Protein AF-A0A2V6EQ02-F1 (afdb_monomer_lite)

pLDDT: mean 80.12, 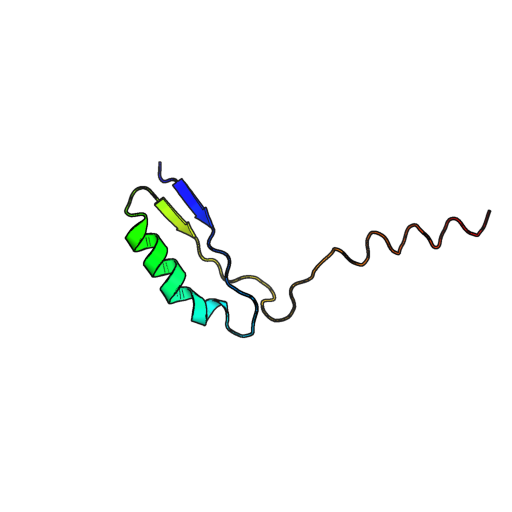std 18.99, range [44.06, 98.44]

Foldseek 3Di:
DAAEAEDDFDADDCSLVVCVVVLVVVDVVVDDSYDYDRDDDPPSVDPPPVPPPPPVVPPVVVPPD

Secondary structure (DSSP, 8-state):
-PEEEE--PPSSTTHHHHHHHHHHHHHHHH-TTEEEE-PPPTTTTS---TTSTTTTTTTTTTT--

Sequence (65 aa):
MKTQVLFVQGGGKNAHEEDQKLAASLQAALGSDYNVLFPRMPKESDPELEMENRYRSKDRQTRRG

Structure (mmCIF, N/CA/C/O backbone):
data_AF-A0A2V6EQ02-F1
#
_entry.id   AF-A0A2V6EQ02-F1
#
loop_
_atom_site.group_PDB
_atom_site.id
_atom_site.type_symbol
_atom_site.label_atom_id
_atom_site.label_alt_id
_atom_site.label_comp_id
_atom_site.label_asym_id
_atom_site.label_entity_id
_atom_site.label_seq_id
_atom_site.pdbx_PDB_ins_code
_atom_site.Cartn_x
_atom_site.Cartn_y
_atom_site.Cartn_z
_atom_site.occupancy
_atom_site.B_iso_or_equiv
_atom_site.auth_seq_id
_atom_site.auth_comp_id
_atom_site.auth_asym_id
_atom_site.auth_atom_id
_atom_site.pdbx_PDB_model_num
ATOM 1 N N . MET A 1 1 ? -11.769 -6.958 15.358 1.00 85.12 1 MET A N 1
ATOM 2 C CA . MET A 1 1 ? -11.028 -7.485 14.188 1.00 85.12 1 MET A CA 1
ATOM 3 C C . MET A 1 1 ? -10.629 -6.297 13.332 1.00 85.12 1 MET A C 1
ATOM 5 O O . MET A 1 1 ? -11.430 -5.376 13.263 1.00 85.12 1 MET A O 1
ATOM 9 N N . LYS A 1 2 ? -9.424 -6.276 12.751 1.00 93.19 2 LYS A N 1
ATOM 10 C CA . LYS A 1 2 ? -8.995 -5.175 11.871 1.00 93.19 2 LYS A CA 1
ATOM 11 C C . LYS A 1 2 ? -9.417 -5.447 10.431 1.00 93.19 2 LYS A C 1
ATOM 13 O O . LYS A 1 2 ? -9.334 -6.594 9.989 1.00 93.19 2 LYS A O 1
ATOM 18 N N . THR A 1 3 ? -9.817 -4.411 9.704 1.00 97.94 3 THR A N 1
ATOM 19 C CA . THR A 1 3 ? -10.101 -4.508 8.268 1.00 97.94 3 THR A CA 1
ATOM 20 C C . THR A 1 3 ? -8.788 -4.650 7.506 1.00 97.94 3 THR A C 1
ATOM 22 O O . THR A 1 3 ? -7.866 -3.859 7.694 1.00 97.94 3 THR A O 1
ATOM 25 N N . GLN A 1 4 ? -8.676 -5.669 6.657 1.00 97.94 4 GLN A N 1
ATOM 26 C CA . GLN A 1 4 ? -7.477 -5.877 5.846 1.00 97.94 4 GLN A CA 1
ATOM 27 C C . GLN A 1 4 ? -7.571 -5.080 4.547 1.00 97.94 4 GLN A C 1
ATOM 29 O O . GLN A 1 4 ? -8.593 -5.125 3.864 1.00 97.94 4 GLN A O 1
ATOM 34 N N . VAL A 1 5 ? -6.495 -4.375 4.204 1.00 97.56 5 VAL A N 1
ATOM 35 C CA . VAL A 1 5 ? -6.361 -3.617 2.956 1.00 97.56 5 VAL A CA 1
ATOM 36 C C . VAL A 1 5 ? -5.124 -4.128 2.242 1.00 97.56 5 VAL A C 1
ATOM 38 O O . VAL A 1 5 ? -4.036 -4.071 2.800 1.00 97.56 5 VAL A O 1
ATOM 41 N N . LEU A 1 6 ? -5.275 -4.635 1.023 1.00 97.06 6 LEU A N 1
ATOM 42 C CA . LEU A 1 6 ? -4.136 -5.010 0.193 1.00 97.06 6 LEU A CA 1
ATOM 43 C C . LEU A 1 6 ? -3.708 -3.801 -0.638 1.00 97.06 6 LEU A C 1
ATOM 45 O O . LEU A 1 6 ? -4.485 -3.306 -1.453 1.00 97.06 6 LEU A O 1
ATOM 49 N N . PHE A 1 7 ? -2.479 -3.340 -0.435 1.00 96.06 7 PHE A N 1
ATOM 50 C CA . PHE A 1 7 ? -1.857 -2.333 -1.280 1.00 96.06 7 PHE A CA 1
ATOM 51 C C . PHE A 1 7 ? -1.142 -3.030 -2.442 1.00 96.06 7 PHE A C 1
ATOM 53 O O . PHE A 1 7 ? -0.293 -3.893 -2.219 1.00 96.06 7 PHE A O 1
ATOM 60 N N . VAL A 1 8 ? -1.481 -2.663 -3.677 1.00 92.75 8 VAL A N 1
ATOM 61 C CA . VAL A 1 8 ? -0.844 -3.189 -4.891 1.00 92.75 8 VAL A CA 1
ATOM 62 C C . VAL A 1 8 ? 0.076 -2.108 -5.444 1.00 92.75 8 VAL A C 1
ATOM 64 O O . VAL A 1 8 ? -0.392 -1.012 -5.747 1.00 92.75 8 VAL A O 1
ATOM 67 N N . GLN A 1 9 ? 1.371 -2.414 -5.540 1.00 91.31 9 GLN A N 1
ATOM 68 C CA . GLN A 1 9 ? 2.369 -1.515 -6.127 1.00 91.31 9 GLN A CA 1
ATOM 69 C C . GLN A 1 9 ? 2.061 -1.175 -7.592 1.00 91.31 9 GLN A C 1
ATOM 71 O O . GLN A 1 9 ? 1.409 -1.947 -8.303 1.00 91.31 9 GLN A O 1
ATOM 76 N N . GLY A 1 10 ? 2.573 -0.035 -8.047 1.00 87.69 10 GLY A N 1
ATOM 77 C CA . GLY A 1 10 ? 2.582 0.374 -9.442 1.00 87.69 10 GLY A CA 1
ATOM 78 C C . GLY A 1 10 ? 3.402 -0.562 -10.336 1.00 87.69 10 GLY A C 1
ATOM 79 O O . GLY A 1 10 ? 4.068 -1.496 -9.890 1.00 87.69 10 GLY A O 1
ATOM 80 N N . GLY A 1 11 ? 3.337 -0.323 -11.644 1.00 83.25 11 GLY A N 1
ATOM 81 C CA . GLY A 1 11 ? 4.147 -1.053 -12.616 1.00 83.25 11 GLY A CA 1
ATOM 82 C C . GLY A 1 11 ? 5.540 -0.445 -12.750 1.00 83.25 11 GLY A C 1
ATOM 83 O O . GLY A 1 11 ? 5.678 0.773 -12.811 1.00 83.25 11 GLY A O 1
ATOM 84 N N . GLY A 1 12 ? 6.566 -1.287 -12.857 1.00 80.19 12 GLY A N 1
ATOM 85 C CA . GLY A 1 12 ? 7.934 -0.838 -13.098 1.00 80.19 12 GLY A CA 1
ATOM 86 C C . GLY A 1 12 ? 8.969 -1.636 -12.321 1.00 80.19 12 GLY A C 1
ATOM 87 O O . GLY A 1 12 ? 8.666 -2.353 -11.367 1.00 80.19 12 GLY A O 1
ATOM 88 N N . LYS A 1 13 ? 10.228 -1.505 -12.740 1.00 81.19 13 LYS A N 1
ATOM 89 C CA . LYS A 1 13 ? 11.353 -2.085 -12.007 1.00 81.19 13 LYS A CA 1
ATOM 90 C C . LYS A 1 13 ? 11.466 -1.389 -10.647 1.00 81.19 13 LYS A C 1
ATOM 92 O O . LYS A 1 13 ? 11.536 -0.170 -10.614 1.00 81.19 13 LYS A O 1
ATOM 97 N N . ASN A 1 14 ? 11.552 -2.168 -9.568 1.00 86.88 14 ASN A N 1
ATOM 98 C CA . ASN A 1 14 ? 11.630 -1.686 -8.180 1.00 86.88 14 ASN A CA 1
ATOM 99 C C . ASN A 1 14 ? 10.368 -0.961 -7.670 1.00 86.88 14 ASN A C 1
AT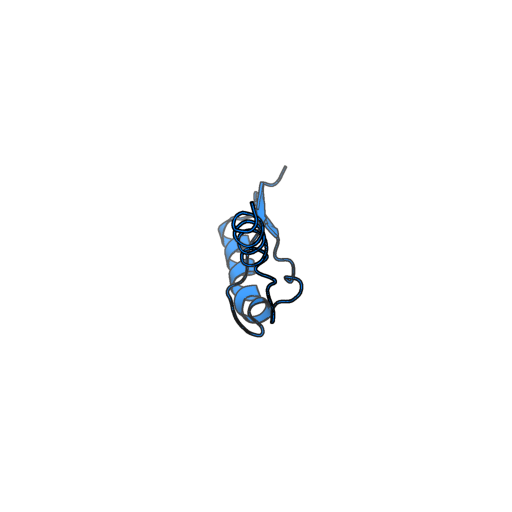OM 101 O O . ASN A 1 14 ? 10.444 -0.233 -6.681 1.00 86.88 14 ASN A O 1
ATOM 105 N N . ALA A 1 15 ? 9.205 -1.158 -8.304 1.00 90.19 15 ALA A N 1
ATOM 106 C CA . ALA A 1 15 ? 7.964 -0.511 -7.869 1.00 90.19 15 ALA A CA 1
ATOM 107 C C . ALA A 1 15 ? 7.617 -0.814 -6.400 1.00 90.19 15 ALA A C 1
ATOM 109 O O . ALA A 1 15 ? 7.041 0.018 -5.708 1.00 90.19 15 ALA A O 1
ATOM 110 N N . HIS A 1 16 ? 8.022 -1.979 -5.891 1.00 91.94 16 HIS A N 1
ATOM 111 C CA . HIS A 1 16 ? 7.849 -2.318 -4.484 1.00 91.94 16 HIS A CA 1
ATOM 112 C C . HIS A 1 16 ? 8.612 -1.381 -3.541 1.00 91.94 16 HIS A C 1
ATOM 114 O O . HIS A 1 16 ? 8.049 -0.883 -2.568 1.00 91.94 16 HIS A O 1
ATOM 120 N N . GLU A 1 17 ? 9.894 -1.132 -3.816 1.00 93.69 17 GLU A N 1
ATOM 121 C CA . GLU A 1 17 ? 10.710 -0.216 -3.020 1.00 93.69 17 GLU A CA 1
ATOM 122 C C . GLU A 1 17 ? 10.218 1.226 -3.131 1.00 93.69 17 GLU A C 1
ATOM 124 O O . GLU A 1 17 ? 10.199 1.951 -2.134 1.00 93.69 17 GLU A O 1
ATOM 129 N N . GLU A 1 18 ? 9.821 1.642 -4.334 1.00 93.88 18 GLU A N 1
ATOM 130 C CA . GLU A 1 18 ? 9.322 2.995 -4.584 1.00 93.88 18 GLU A CA 1
ATOM 131 C C . GLU A 1 18 ? 8.011 3.254 -3.825 1.00 93.88 18 GLU A C 1
ATOM 133 O O . GLU A 1 18 ? 7.867 4.293 -3.171 1.00 93.88 18 GLU A O 1
ATOM 138 N N . ASP A 1 19 ? 7.109 2.270 -3.796 1.00 95.81 19 ASP A N 1
ATOM 139 C CA . ASP A 1 19 ? 5.789 2.410 -3.180 1.00 95.81 19 ASP A CA 1
ATOM 140 C C . ASP A 1 19 ? 5.747 2.085 -1.681 1.00 95.81 19 ASP A C 1
ATOM 142 O O . ASP A 1 19 ? 4.742 2.350 -1.015 1.00 95.81 19 ASP A O 1
ATOM 146 N N . GLN A 1 20 ? 6.836 1.585 -1.090 1.00 96.06 20 GLN A N 1
ATOM 147 C CA . GLN A 1 20 ? 6.880 1.231 0.334 1.00 96.06 20 GLN A CA 1
ATOM 148 C C . GLN A 1 20 ? 6.482 2.399 1.250 1.00 96.06 20 GLN A C 1
ATOM 150 O O . GLN A 1 20 ? 5.746 2.226 2.228 1.00 96.06 20 GLN A O 1
ATOM 155 N N . LYS A 1 21 ? 6.940 3.615 0.930 1.00 97.12 21 LYS A N 1
ATOM 156 C CA . LYS A 1 21 ? 6.602 4.827 1.697 1.00 97.12 21 LYS A CA 1
ATOM 157 C C . LYS A 1 21 ? 5.129 5.207 1.552 1.00 97.12 21 LYS A C 1
ATOM 159 O O . LYS A 1 21 ? 4.537 5.734 2.497 1.00 97.12 21 LYS A O 1
ATOM 164 N N . LEU A 1 22 ? 4.539 4.931 0.392 1.00 97.19 22 LEU A N 1
ATOM 165 C CA . LEU A 1 22 ? 3.133 5.200 0.119 1.00 97.19 22 LEU A CA 1
ATOM 166 C C . LEU A 1 22 ? 2.236 4.224 0.890 1.00 97.19 22 LEU A C 1
ATOM 168 O O . LEU A 1 22 ? 1.310 4.665 1.570 1.00 97.19 22 LEU A O 1
ATOM 172 N N . ALA A 1 23 ? 2.573 2.931 0.894 1.00 97.38 23 ALA A N 1
ATOM 173 C CA . ALA A 1 23 ? 1.887 1.926 1.704 1.00 97.38 23 ALA A CA 1
ATOM 174 C C . ALA A 1 23 ? 1.942 2.261 3.210 1.00 97.38 23 ALA A C 1
ATOM 176 O O . ALA A 1 23 ? 0.925 2.194 3.906 1.00 97.38 23 ALA A O 1
ATOM 177 N N . ALA A 1 24 ? 3.101 2.705 3.712 1.00 97.88 24 ALA A N 1
ATOM 178 C CA . ALA A 1 24 ? 3.249 3.139 5.103 1.00 97.88 24 ALA A CA 1
ATOM 179 C C . ALA A 1 24 ? 2.417 4.396 5.425 1.00 97.88 24 ALA A C 1
ATOM 181 O O . ALA A 1 24 ? 1.777 4.468 6.476 1.00 97.88 24 ALA A O 1
ATOM 182 N N . SER A 1 25 ? 2.378 5.367 4.508 1.00 98.25 25 SER A N 1
ATOM 183 C CA . SER A 1 25 ? 1.560 6.579 4.661 1.00 98.25 25 SER A CA 1
ATOM 184 C C . SER A 1 25 ? 0.065 6.254 4.686 1.00 98.25 25 SER A C 1
ATOM 186 O O . SER A 1 25 ? -0.675 6.822 5.489 1.00 98.25 25 SER A O 1
ATOM 188 N N . LEU A 1 26 ? -0.379 5.288 3.875 1.00 98.25 26 LEU A N 1
ATOM 189 C CA . LEU A 1 26 ? -1.758 4.802 3.898 1.00 98.25 26 LEU A CA 1
ATOM 190 C C . LEU A 1 26 ? -2.105 4.142 5.240 1.00 98.25 26 LEU A C 1
ATOM 192 O O . LEU A 1 26 ? -3.162 4.428 5.799 1.00 98.25 26 LEU A O 1
ATOM 196 N N . GLN A 1 27 ? -1.217 3.309 5.792 1.00 98.31 27 GLN A N 1
ATOM 197 C CA . GLN A 1 27 ? -1.419 2.712 7.118 1.00 98.31 27 GLN A CA 1
ATOM 198 C C . GLN A 1 27 ? -1.563 3.781 8.210 1.00 98.31 27 GLN A C 1
ATOM 200 O O . GLN A 1 27 ? -2.410 3.640 9.094 1.00 98.31 27 GLN A O 1
ATOM 205 N N . ALA A 1 28 ? -0.763 4.849 8.149 1.00 98.44 28 ALA A N 1
ATOM 206 C CA . ALA A 1 28 ? -0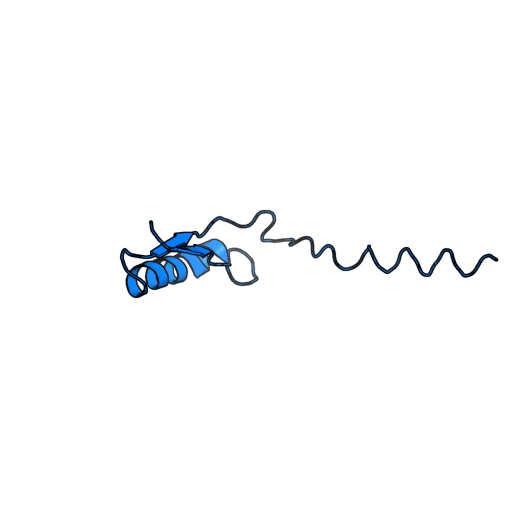.854 5.958 9.094 1.00 98.44 28 ALA A CA 1
ATOM 207 C C . ALA A 1 28 ? -2.181 6.725 8.959 1.00 98.44 28 ALA A C 1
ATOM 209 O O . ALA A 1 28 ? -2.796 7.055 9.970 1.00 98.44 28 ALA A O 1
ATOM 210 N N . ALA A 1 29 ? -2.644 6.963 7.729 1.00 98.38 29 ALA A N 1
ATOM 211 C CA . ALA A 1 29 ? -3.895 7.673 7.463 1.00 98.38 29 ALA A CA 1
ATOM 212 C C . ALA A 1 29 ? -5.144 6.868 7.863 1.00 98.38 29 ALA A C 1
ATOM 214 O O . ALA A 1 29 ? -6.104 7.437 8.375 1.00 98.38 29 ALA A O 1
ATOM 215 N N . LEU A 1 30 ? -5.134 5.549 7.644 1.00 97.94 30 LEU A N 1
ATOM 216 C CA . LEU A 1 30 ? -6.243 4.662 8.009 1.00 97.94 30 LEU A CA 1
ATOM 217 C C . LEU A 1 30 ? -6.298 4.361 9.513 1.00 97.94 30 LEU A C 1
ATOM 219 O O . LEU A 1 30 ? -7.361 4.048 10.046 1.00 97.94 30 LEU A O 1
ATOM 223 N N . GLY A 1 31 ? -5.164 4.453 10.206 1.00 97.81 31 GLY A N 1
ATOM 224 C CA . GLY A 1 31 ? -5.090 4.228 11.643 1.00 97.81 31 GLY A CA 1
ATOM 225 C C . GLY A 1 31 ? -5.209 2.756 12.046 1.00 97.81 31 GLY A C 1
ATOM 226 O O . GLY A 1 31 ? -5.052 1.831 11.247 1.00 97.81 31 GLY A O 1
ATOM 227 N N . SER A 1 32 ? -5.440 2.528 13.340 1.00 97.06 32 SER A N 1
ATOM 228 C CA . SER A 1 32 ? -5.303 1.209 13.975 1.00 97.06 32 SER A CA 1
ATOM 229 C C . SER A 1 32 ? -6.382 0.195 13.606 1.00 97.06 32 SER A C 1
ATOM 231 O O . SER A 1 32 ? -6.165 -1.003 13.819 1.00 97.06 32 SER A O 1
ATOM 233 N N . ASP A 1 33 ? -7.513 0.654 13.074 1.00 97.94 33 ASP A N 1
A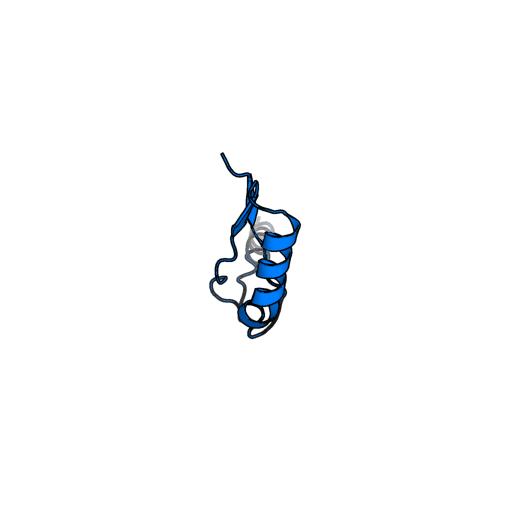TOM 234 C CA . ASP A 1 33 ? -8.650 -0.194 12.702 1.00 97.94 33 ASP A CA 1
ATOM 235 C C . ASP A 1 33 ? -8.389 -0.980 11.412 1.00 97.94 33 ASP A C 1
ATOM 237 O O . ASP A 1 33 ? -9.060 -1.980 11.137 1.00 97.94 33 ASP A O 1
ATOM 241 N N . TYR A 1 34 ? -7.365 -0.575 10.657 1.00 98.38 34 TYR A N 1
ATOM 242 C CA . TYR A 1 34 ? -6.949 -1.203 9.414 1.00 98.38 34 TYR A CA 1
ATOM 243 C C . TYR A 1 34 ? -5.578 -1.863 9.542 1.00 98.38 34 TYR A C 1
ATOM 245 O O . TYR A 1 34 ? -4.719 -1.452 10.328 1.00 98.38 34 TYR A O 1
ATOM 253 N N . ASN A 1 35 ? -5.380 -2.898 8.733 1.00 98.06 35 ASN A N 1
ATOM 254 C CA . ASN A 1 35 ? -4.099 -3.549 8.511 1.00 98.06 35 ASN A CA 1
ATOM 255 C C . ASN A 1 35 ? -3.775 -3.502 7.015 1.00 98.06 35 ASN A C 1
ATOM 257 O O . ASN A 1 35 ? -4.375 -4.242 6.232 1.00 98.06 35 ASN A O 1
ATOM 261 N N . VAL A 1 36 ? -2.858 -2.617 6.628 1.00 98.19 36 VAL A N 1
ATOM 262 C CA . VAL A 1 36 ? -2.385 -2.494 5.248 1.00 98.19 36 VAL A CA 1
ATOM 263 C C . VAL A 1 36 ? -1.324 -3.561 4.995 1.00 98.19 36 VAL A C 1
ATOM 265 O O . VAL A 1 36 ? -0.230 -3.527 5.555 1.00 98.19 36 VAL A O 1
ATOM 268 N N . LEU A 1 37 ? -1.657 -4.522 4.143 1.00 97.19 37 LEU A N 1
ATOM 269 C CA . LEU A 1 37 ? -0.750 -5.545 3.649 1.00 97.19 37 LEU A CA 1
ATOM 270 C C . LEU A 1 37 ? -0.050 -5.033 2.394 1.00 97.19 37 LEU A C 1
ATOM 272 O O . LEU A 1 37 ? -0.708 -4.586 1.457 1.00 97.19 37 LEU A O 1
ATOM 276 N N . PHE A 1 38 ? 1.273 -5.15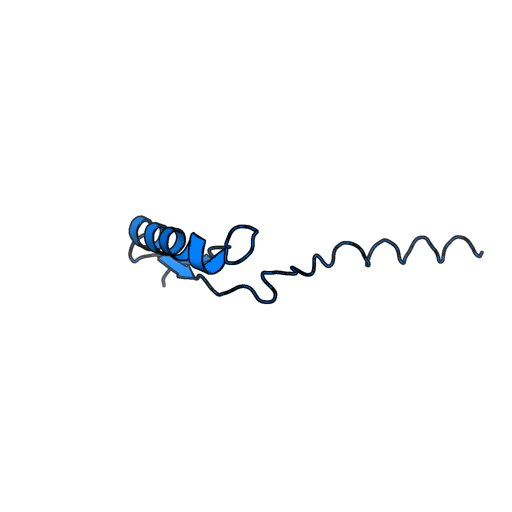7 2.360 1.00 96.38 38 PHE A N 1
ATOM 277 C CA . PHE A 1 38 ? 2.087 -4.786 1.206 1.00 96.38 38 PHE A CA 1
ATOM 278 C C . PHE A 1 38 ? 3.123 -5.878 0.894 1.00 96.38 38 PHE A C 1
ATOM 280 O O . PHE A 1 38 ? 4.309 -5.717 1.187 1.00 96.38 38 PHE A O 1
ATOM 287 N N . PRO A 1 39 ? 2.686 -7.051 0.395 1.00 92.25 39 PRO A N 1
ATOM 288 C CA . PRO A 1 39 ? 3.601 -8.112 0.002 1.00 92.25 39 PRO A CA 1
ATOM 289 C C . PRO A 1 39 ? 4.325 -7.753 -1.300 1.00 92.25 39 PRO A C 1
ATOM 291 O O . PRO A 1 39 ? 3.742 -7.170 -2.212 1.00 92.25 39 PRO A O 1
ATOM 294 N N . ARG A 1 40 ? 5.588 -8.165 -1.408 1.00 88.00 40 ARG A N 1
ATOM 295 C CA . ARG A 1 40 ? 6.347 -8.118 -2.660 1.00 88.00 40 ARG A CA 1
ATOM 296 C C . ARG A 1 40 ? 5.699 -9.035 -3.693 1.00 88.00 40 ARG A C 1
ATOM 298 O O . ARG A 1 40 ? 5.506 -10.226 -3.432 1.00 88.00 40 ARG A O 1
ATOM 305 N N . MET A 1 41 ? 5.365 -8.479 -4.855 1.00 82.06 41 MET A N 1
ATOM 306 C CA . MET A 1 41 ? 4.728 -9.245 -5.919 1.00 82.06 41 MET A CA 1
ATOM 307 C C . MET A 1 41 ? 5.733 -10.237 -6.524 1.00 82.06 41 MET A C 1
ATOM 309 O O . MET A 1 41 ? 6.873 -9.873 -6.812 1.00 82.06 41 MET A O 1
ATOM 313 N N . PRO A 1 42 ? 5.360 -11.508 -6.733 1.00 74.69 42 PRO A N 1
ATOM 314 C CA . PRO A 1 42 ? 6.210 -12.429 -7.472 1.00 74.69 42 PRO A CA 1
ATOM 315 C C . PRO A 1 42 ? 6.338 -11.962 -8.929 1.00 74.69 42 PRO A C 1
ATOM 317 O O . PRO A 1 42 ? 5.365 -11.505 -9.521 1.00 74.69 42 PRO A O 1
ATOM 320 N N . LYS A 1 43 ? 7.537 -12.103 -9.510 1.00 68.50 43 LYS A N 1
ATOM 321 C CA . LYS A 1 43 ? 7.838 -11.741 -10.909 1.00 68.50 43 LYS A CA 1
ATOM 322 C C . LYS A 1 43 ? 7.539 -10.263 -11.256 1.00 68.50 43 LYS A C 1
ATOM 324 O O . LYS A 1 43 ? 7.014 -9.983 -12.323 1.00 68.50 43 LYS A O 1
ATOM 329 N N . GLU A 1 44 ? 7.915 -9.303 -10.398 1.00 62.53 44 GLU A N 1
ATOM 330 C CA . GLU A 1 44 ? 7.681 -7.851 -10.624 1.00 62.53 44 GLU A CA 1
ATOM 331 C C . GLU A 1 44 ? 8.126 -7.340 -12.004 1.00 62.53 44 GLU A C 1
ATOM 333 O O . GLU A 1 44 ? 7.527 -6.417 -12.548 1.00 62.53 44 GLU A O 1
ATOM 338 N N . SER A 1 45 ? 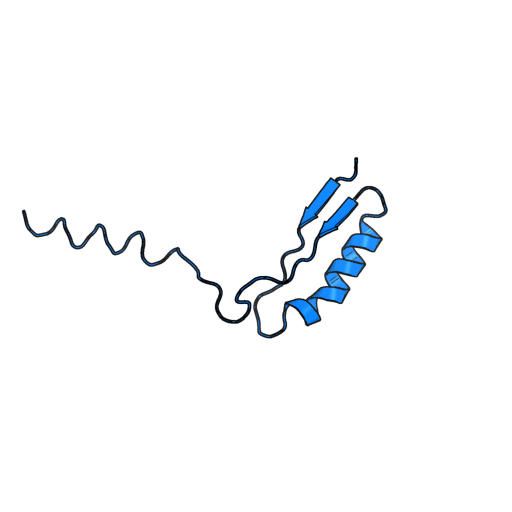9.182 -7.930 -12.568 1.00 61.41 45 SER A N 1
ATOM 339 C CA . SER A 1 45 ? 9.734 -7.560 -13.875 1.00 61.41 45 SER A CA 1
ATOM 340 C C . SER A 1 45 ? 9.051 -8.230 -15.070 1.00 61.41 45 SER A C 1
ATOM 342 O O . SER A 1 45 ? 9.316 -7.831 -16.199 1.00 61.41 45 SER A O 1
ATOM 344 N N . ASP A 1 46 ? 8.240 -9.260 -14.838 1.00 61.94 46 ASP A N 1
ATOM 345 C CA . ASP A 1 46 ? 7.536 -10.022 -15.871 1.00 61.94 46 ASP A CA 1
ATOM 346 C C . ASP A 1 46 ? 6.210 -10.548 -15.296 1.00 61.94 46 ASP A C 1
ATOM 348 O O . ASP A 1 46 ? 6.097 -11.725 -14.927 1.00 61.94 46 ASP A O 1
ATOM 352 N N . PRO A 1 47 ? 5.219 -9.657 -15.102 1.00 62.78 47 PRO A N 1
ATOM 353 C CA . PRO A 1 47 ? 3.905 -10.079 -14.660 1.00 62.78 47 PRO A CA 1
ATOM 354 C C . PRO A 1 47 ? 3.310 -10.961 -15.757 1.00 62.78 47 PRO A C 1
ATOM 356 O O . PRO A 1 47 ? 2.984 -10.478 -16.840 1.00 62.78 47 PRO A O 1
ATOM 359 N N . GLU A 1 48 ? 3.154 -12.256 -15.475 1.00 59.91 48 GLU A N 1
ATOM 360 C CA . GLU A 1 48 ? 2.414 -13.175 -16.340 1.00 59.91 48 GLU A CA 1
ATOM 361 C C . GLU A 1 48 ? 0.961 -12.693 -16.430 1.00 59.91 48 GLU A C 1
ATOM 363 O O . GLU A 1 48 ? 0.090 -13.056 -15.639 1.00 59.91 48 GLU A O 1
ATOM 368 N N . LEU A 1 49 ? 0.691 -11.843 -17.417 1.00 56.66 49 LEU A N 1
ATOM 369 C CA . LEU A 1 49 ? -0.653 -11.535 -17.863 1.00 56.66 49 LEU A CA 1
ATOM 370 C C . LEU A 1 49 ? -1.169 -12.790 -18.574 1.00 56.66 49 LEU A C 1
ATOM 372 O O . LEU A 1 49 ? -1.109 -12.901 -19.797 1.00 56.66 49 LEU A O 1
ATOM 376 N N . GLU A 1 50 ? -1.682 -13.762 -17.817 1.00 52.34 50 GLU A N 1
ATOM 377 C CA . GLU A 1 50 ? -2.331 -14.972 -18.349 1.00 52.34 50 GLU A CA 1
ATOM 378 C C . GLU A 1 50 ? -3.651 -14.674 -19.115 1.00 52.34 50 GLU A C 1
ATOM 380 O O . GLU A 1 50 ? -4.608 -15.448 -19.070 1.00 52.34 50 GLU A O 1
ATOM 385 N N . MET A 1 51 ? -3.758 -13.563 -19.853 1.00 50.81 51 MET A N 1
ATOM 386 C CA . MET A 1 51 ? -4.943 -13.268 -20.668 1.00 50.81 51 MET A CA 1
ATOM 387 C C . MET A 1 51 ? -4.790 -13.601 -22.156 1.00 50.81 51 MET A C 1
ATOM 389 O O . MET A 1 51 ? -5.793 -13.601 -22.865 1.00 50.81 51 MET A O 1
ATOM 393 N N . GLU A 1 52 ? -3.593 -13.932 -22.654 1.00 46.69 52 GLU A N 1
ATOM 394 C CA . GLU A 1 52 ? -3.383 -13.991 -24.113 1.00 46.69 52 GLU A CA 1
ATOM 395 C C . GLU A 1 52 ? -3.441 -15.405 -24.733 1.00 46.69 52 GLU A C 1
ATOM 397 O O . GLU A 1 52 ? -3.728 -15.558 -25.921 1.00 46.69 52 GLU A O 1
ATOM 402 N N . ASN A 1 53 ? -3.292 -16.477 -23.942 1.00 52.78 53 ASN A N 1
ATOM 403 C CA . ASN A 1 53 ? -3.254 -17.851 -24.481 1.00 52.78 53 ASN A CA 1
ATOM 404 C C . ASN A 1 53 ? -4.568 -18.645 -24.358 1.00 52.78 53 ASN A C 1
ATOM 406 O O . ASN A 1 53 ? -4.731 -19.686 -25.004 1.00 52.78 53 ASN A O 1
ATOM 410 N N . ARG A 1 54 ? -5.550 -18.154 -23.590 1.00 50.91 54 ARG A N 1
ATOM 411 C CA . ARG A 1 54 ? -6.833 -18.859 -23.399 1.00 50.91 54 ARG A CA 1
ATOM 412 C C . ARG A 1 54 ? -7.790 -18.709 -24.589 1.00 50.91 54 ARG A C 1
ATOM 414 O O . ARG A 1 54 ? -8.542 -19.638 -24.874 1.00 50.91 54 ARG A O 1
ATOM 421 N N . TYR A 1 55 ? -7.737 -17.588 -25.312 1.00 54.19 55 TYR A N 1
ATOM 422 C CA . TYR A 1 55 ? -8.648 -17.320 -26.435 1.00 54.19 55 TYR A CA 1
ATOM 423 C C . TYR A 1 55 ? -8.089 -17.740 -27.799 1.00 54.19 55 TYR A C 1
ATOM 425 O O . TYR A 1 55 ? -8.838 -18.241 -28.635 1.00 54.19 55 TYR A O 1
ATOM 433 N N . ARG A 1 56 ? -6.768 -17.668 -28.011 1.00 57.16 56 ARG A N 1
ATOM 434 C CA . ARG A 1 56 ? -6.150 -18.011 -29.308 1.00 57.16 56 ARG A CA 1
ATOM 435 C C . ARG A 1 56 ? -6.207 -19.508 -29.655 1.00 57.16 56 ARG A C 1
ATOM 437 O O . ARG A 1 56 ? -6.035 -19.890 -30.810 1.00 57.16 56 ARG A O 1
ATOM 444 N N . SER A 1 57 ? -6.479 -20.351 -28.662 1.00 56.97 57 SER A N 1
ATOM 445 C CA . SER A 1 57 ? -6.532 -21.809 -28.809 1.00 56.97 57 SER A CA 1
ATOM 446 C C . SER A 1 57 ? -7.879 -22.321 -29.337 1.00 56.97 57 SER A C 1
ATOM 448 O O . SER A 1 57 ? -7.930 -23.420 -29.880 1.00 56.97 57 SER A O 1
ATOM 450 N N . LYS A 1 58 ? -8.968 -21.540 -29.227 1.00 54.66 58 LYS A N 1
ATOM 451 C CA . LYS A 1 58 ? -10.303 -21.983 -29.671 1.00 54.66 58 LYS A CA 1
ATOM 452 C C . LYS A 1 58 ? -10.586 -21.720 -31.154 1.00 54.66 58 LYS A C 1
ATOM 454 O O . LYS A 1 58 ? -11.314 -22.496 -31.762 1.00 54.66 58 LYS A O 1
ATOM 459 N N . ASP A 1 59 ? -9.949 -20.725 -31.771 1.00 55.72 59 ASP A N 1
ATOM 460 C CA . ASP A 1 59 ? -10.229 -20.369 -33.174 1.00 55.72 59 ASP A CA 1
ATOM 461 C C . ASP A 1 59 ? -9.512 -21.246 -34.210 1.00 55.72 59 ASP A C 1
ATOM 463 O O . ASP A 1 59 ? -9.903 -21.291 -35.378 1.00 55.72 59 ASP A O 1
ATOM 467 N N . ARG A 1 60 ? -8.467 -21.983 -33.811 1.00 55.94 60 ARG A N 1
ATOM 468 C CA . ARG A 1 60 ? -7.693 -22.811 -34.750 1.00 55.94 60 ARG A CA 1
ATOM 469 C C . ARG A 1 60 ? -8.313 -24.187 -35.002 1.00 55.94 60 ARG A C 1
ATOM 471 O O . ARG A 1 60 ? -8.005 -24.803 -36.020 1.00 55.94 60 ARG A O 1
ATOM 478 N N . GLN A 1 61 ? -9.182 -24.660 -34.109 1.00 55.16 61 GLN A N 1
ATOM 479 C CA . GLN A 1 61 ? -9.761 -26.006 -34.179 1.00 55.16 61 GLN A CA 1
ATOM 480 C C . GLN A 1 61 ? -11.083 -26.054 -34.967 1.00 55.16 61 GLN A C 1
ATOM 482 O O . GLN A 1 61 ? -11.434 -27.102 -35.494 1.00 55.16 61 GLN A O 1
ATOM 487 N N . THR A 1 62 ? -11.758 -24.916 -35.158 1.00 55.09 62 THR A N 1
ATOM 488 C CA . THR A 1 62 ? -13.079 -24.831 -35.818 1.00 55.09 62 THR A CA 1
ATOM 489 C C . THR A 1 62 ? -13.016 -24.637 -37.344 1.00 55.09 62 THR A C 1
ATOM 491 O O . THR A 1 62 ? -14.046 -24.491 -37.987 1.00 55.09 62 THR A O 1
ATOM 494 N N . ARG A 1 63 ? -11.822 -24.627 -37.961 1.00 53.75 63 ARG A N 1
ATOM 495 C CA . ARG A 1 63 ? -11.648 -24.512 -39.433 1.00 53.75 63 ARG A CA 1
ATOM 496 C C . ARG A 1 63 ? -11.202 -25.808 -40.121 1.00 53.75 63 ARG A C 1
ATOM 498 O O . ARG A 1 63 ? -10.786 -25.780 -41.276 1.00 53.75 63 ARG A O 1
ATOM 505 N N . ARG A 1 64 ? -11.261 -26.939 -39.415 1.00 51.22 64 ARG A N 1
ATOM 506 C CA . ARG A 1 64 ? -11.135 -28.286 -39.990 1.00 51.22 64 ARG A CA 1
ATOM 507 C C . ARG A 1 64 ? -12.360 -29.097 -39.577 1.00 51.22 64 ARG A C 1
ATOM 509 O O . ARG A 1 64 ? -12.297 -29.865 -38.624 1.00 51.22 64 ARG A O 1
ATOM 516 N N . GLY A 1 65 ? -13.468 -28.850 -40.262 1.00 44.06 65 GLY A N 1
ATOM 517 C CA . GLY A 1 65 ? -14.707 -29.618 -40.209 1.00 44.06 65 GLY A CA 1
ATOM 518 C C . GLY A 1 65 ? -15.302 -29.632 -41.600 1.00 44.06 65 GLY A C 1
ATOM 519 O O . GLY A 1 65 ? -15.284 -28.543 -42.218 1.00 44.06 65 GLY A O 1
#

Radius of gyration: 19.18 Å; chains: 1; bounding box: 26×37×54 Å